Protein AF-A0A7Y4TL80-F1 (afdb_monomer_lite)

Secondary structure (DSSP, 8-state):
--HHHHHHHHHHH--HHHHHHHHHHHHHHHHHHHHHHHHHHHHHHHHHHHHHHHHHHHHHHH--HHHHH-HHHHHHHHHHHTHHHHHHHHHHHHHHHHHHHHHHHHHHHTGGG-BTTTB-HHHHHHHHHHHHHHHHHHHHHHHHHHHHTTTTTTTTS-PPP-

Sequence (162 aa):
MNETRAAQIESITGDTSDSETQYREIAAGILRIAAPLVVIGMLTLLWGLLYFPAACAVAGYSRSFLATINPLVGLDTIRRLGGTYVKLVLMSLLLAVVLIFILGTLAAVLSPFDLPRVGNVPAVAIGSLISFYFWIVFFCVIGYALFKSADRLKLHTAQPRA

Structure (mmCIF, N/CA/C/O backbone):
data_AF-A0A7Y4TL80-F1
#
_entry.id   AF-A0A7Y4TL80-F1
#
loop_
_atom_site.group_PDB
_atom_site.id
_atom_site.type_symbol
_atom_site.label_atom_id
_atom_site.label_alt_id
_atom_site.label_comp_id
_atom_site.label_asym_id
_atom_site.label_entity_id
_atom_site.label_seq_id
_atom_site.pdbx_PDB_ins_code
_atom_site.Cartn_x
_atom_site.Cartn_y
_atom_site.Cartn_z
_atom_site.occupancy
_atom_site.B_iso_or_equiv
_atom_site.auth_seq_id
_atom_site.auth_comp_id
_atom_site.auth_asym_id
_atom_site.auth_atom_id
_atom_site.pdbx_PDB_model_num
ATOM 1 N N . MET A 1 1 ? 58.125 -33.422 -18.331 1.00 54.75 1 MET A N 1
ATOM 2 C CA . MET A 1 1 ? 58.109 -32.067 -18.939 1.00 54.75 1 MET A CA 1
ATOM 3 C C . MET A 1 1 ? 56.713 -31.604 -19.387 1.00 54.75 1 MET A C 1
ATOM 5 O O . MET A 1 1 ? 56.548 -30.412 -19.609 1.00 54.75 1 MET A O 1
ATOM 9 N N . ASN A 1 2 ? 55.703 -32.488 -19.475 1.00 61.00 2 ASN A N 1
ATOM 10 C CA . ASN A 1 2 ? 54.322 -32.100 -19.817 1.00 61.00 2 ASN A CA 1
ATOM 11 C C . ASN A 1 2 ? 53.466 -31.688 -18.600 1.00 61.00 2 ASN A C 1
ATOM 13 O O . ASN A 1 2 ? 52.639 -30.794 -18.734 1.00 61.00 2 ASN A O 1
ATOM 17 N N . GLU A 1 3 ? 53.702 -32.256 -17.412 1.00 60.78 3 GLU A N 1
ATOM 18 C CA . GLU A 1 3 ? 52.944 -31.914 -16.189 1.00 60.78 3 GLU A CA 1
ATOM 19 C C . GLU A 1 3 ? 53.162 -30.466 -15.733 1.00 60.78 3 GLU A C 1
ATOM 21 O O . GLU A 1 3 ? 52.224 -29.778 -15.350 1.00 60.78 3 GLU A O 1
ATOM 26 N N . THR A 1 4 ? 54.388 -29.954 -15.862 1.00 65.31 4 THR A N 1
ATOM 27 C CA . THR A 1 4 ? 54.737 -28.580 -15.471 1.00 65.31 4 THR A CA 1
ATOM 28 C C . THR A 1 4 ? 54.061 -27.529 -16.358 1.00 65.31 4 THR A C 1
ATOM 30 O O . THR A 1 4 ? 53.776 -26.427 -15.901 1.00 65.31 4 THR A O 1
ATOM 33 N N . ARG A 1 5 ? 53.776 -27.873 -17.624 1.00 64.81 5 ARG A N 1
ATOM 34 C CA . ARG A 1 5 ? 53.042 -27.007 -18.559 1.00 64.81 5 ARG A CA 1
ATOM 35 C C . ARG A 1 5 ? 51.534 -27.053 -18.322 1.00 64.81 5 ARG A C 1
ATOM 37 O O . ARG A 1 5 ? 50.894 -26.017 -18.447 1.00 64.81 5 ARG A O 1
ATOM 44 N N . ALA A 1 6 ? 50.985 -28.211 -17.949 1.00 63.69 6 ALA A N 1
ATOM 45 C CA . ALA A 1 6 ? 49.578 -28.338 -17.567 1.00 63.69 6 ALA A CA 1
ATOM 46 C C . ALA A 1 6 ? 49.263 -27.503 -16.313 1.00 63.69 6 ALA A C 1
ATOM 48 O O . ALA A 1 6 ? 48.363 -26.670 -16.356 1.00 63.69 6 ALA A O 1
ATOM 49 N N . ALA A 1 7 ? 50.095 -27.610 -15.271 1.00 64.94 7 ALA A N 1
ATOM 50 C CA . ALA A 1 7 ? 49.958 -26.814 -14.049 1.00 64.94 7 ALA A CA 1
ATOM 51 C C . ALA A 1 7 ? 50.128 -25.297 -14.289 1.00 64.94 7 ALA A C 1
ATOM 53 O O . ALA A 1 7 ? 49.483 -24.482 -13.636 1.00 64.94 7 ALA A O 1
ATOM 54 N N . GLN A 1 8 ? 50.964 -24.889 -15.254 1.00 64.19 8 GLN A N 1
ATOM 55 C CA . GLN A 1 8 ? 51.082 -23.478 -15.640 1.00 64.19 8 GLN A CA 1
ATOM 56 C C . GLN A 1 8 ? 49.844 -22.962 -16.380 1.00 64.19 8 GLN A C 1
ATOM 58 O O . GLN A 1 8 ? 49.403 -21.850 -16.106 1.00 64.19 8 GLN A O 1
ATOM 63 N N . ILE A 1 9 ? 49.267 -23.750 -17.291 1.00 62.72 9 ILE A N 1
ATOM 64 C CA . ILE A 1 9 ? 48.041 -23.368 -18.011 1.00 62.72 9 ILE A CA 1
ATOM 65 C C . ILE A 1 9 ? 46.865 -23.255 -17.035 1.00 62.72 9 ILE A C 1
ATOM 67 O O . ILE A 1 9 ? 46.077 -22.318 -17.143 1.00 62.72 9 ILE A O 1
ATOM 71 N N . GLU A 1 10 ? 46.798 -24.138 -16.042 1.00 60.72 10 GLU A N 1
ATOM 72 C CA . GLU A 1 10 ? 45.822 -24.091 -14.951 1.00 60.72 10 GLU A CA 1
ATOM 73 C C . GLU A 1 10 ? 46.010 -22.837 -14.076 1.00 60.72 10 GLU A C 1
ATOM 75 O O . GLU A 1 10 ? 45.052 -22.111 -13.821 1.00 60.72 10 GLU A O 1
ATOM 80 N N . SER A 1 11 ? 47.257 -22.473 -13.748 1.00 65.06 11 SER A N 1
ATOM 81 C CA . SER A 1 11 ? 47.561 -21.244 -12.994 1.00 65.06 11 SER A CA 1
ATOM 82 C C . SER A 1 11 ? 47.291 -19.935 -13.757 1.00 65.06 11 SER A C 1
ATOM 84 O O . SER A 1 11 ? 47.034 -18.908 -13.137 1.00 65.06 11 SER A O 1
ATOM 86 N N . ILE A 1 12 ? 47.347 -19.957 -15.096 1.00 65.50 12 ILE A N 1
ATOM 87 C CA . ILE A 1 12 ? 47.097 -18.789 -15.963 1.00 65.50 12 ILE A CA 1
ATOM 88 C C . ILE A 1 12 ? 45.602 -18.648 -16.287 1.00 65.50 12 ILE A C 1
ATOM 90 O O . ILE A 1 12 ? 45.122 -17.534 -16.483 1.00 65.50 12 ILE A O 1
ATOM 94 N N . THR A 1 13 ? 44.864 -19.760 -16.336 1.00 64.75 13 THR A N 1
ATOM 95 C CA . THR A 1 13 ? 43.428 -19.781 -16.673 1.00 64.75 13 THR A CA 1
ATOM 96 C C . THR A 1 13 ? 42.540 -19.476 -15.462 1.00 64.75 13 THR A C 1
ATOM 98 O O . THR A 1 13 ? 41.386 -19.093 -15.640 1.00 64.75 13 THR A O 1
ATOM 101 N N . GLY A 1 14 ? 43.092 -19.549 -14.247 1.00 59.00 14 GLY A N 1
ATOM 102 C CA . GLY A 1 14 ? 42.346 -19.369 -13.006 1.00 59.00 14 GLY A CA 1
ATOM 103 C C . GLY A 1 14 ? 41.495 -20.601 -12.717 1.00 59.00 14 GLY A C 1
ATOM 104 O O . GLY A 1 14 ? 40.822 -21.133 -13.600 1.00 59.00 14 GLY A O 1
ATOM 105 N N . ASP A 1 15 ? 41.549 -21.084 -11.481 1.00 59.59 15 ASP A N 1
ATOM 106 C CA . ASP A 1 15 ? 40.792 -22.258 -11.069 1.00 59.59 15 ASP A CA 1
ATOM 107 C C . ASP A 1 15 ? 39.281 -21.965 -11.165 1.00 59.59 15 ASP A C 1
ATOM 109 O O . ASP A 1 15 ? 38.675 -21.257 -10.354 1.00 59.59 15 ASP A O 1
ATOM 113 N N . THR A 1 16 ? 38.657 -22.467 -12.231 1.00 60.38 16 THR A N 1
ATOM 114 C CA . THR A 1 16 ? 37.213 -22.331 -12.458 1.00 60.38 16 THR A CA 1
ATOM 115 C C . THR A 1 16 ? 36.391 -23.020 -11.364 1.00 60.38 16 THR A C 1
ATOM 117 O O . THR A 1 16 ? 35.247 -22.624 -11.136 1.00 60.38 16 THR A O 1
ATOM 120 N N . SER A 1 17 ? 36.969 -23.996 -10.649 1.00 59.94 17 SER A N 1
ATOM 121 C CA . SER A 1 17 ? 36.310 -24.686 -9.539 1.00 59.94 17 SER A CA 1
ATOM 122 C C . SER A 1 17 ? 36.246 -23.817 -8.279 1.00 59.94 17 SER A C 1
ATOM 124 O O . SER A 1 17 ? 35.196 -23.762 -7.636 1.00 59.94 17 SER A O 1
ATOM 126 N N . ASP A 1 18 ? 37.296 -23.035 -8.009 1.00 65.69 18 ASP A N 1
ATOM 127 C CA . ASP A 1 18 ? 37.328 -22.035 -6.932 1.00 65.69 18 ASP A CA 1
ATOM 128 C C . ASP A 1 18 ? 36.347 -20.883 -7.186 1.00 65.69 18 ASP A C 1
ATOM 130 O O . ASP A 1 18 ? 35.726 -20.352 -6.265 1.00 65.69 18 ASP A O 1
ATOM 134 N N . SER A 1 19 ? 36.141 -20.522 -8.455 1.00 70.81 19 SER A N 1
ATOM 135 C CA . SER A 1 19 ? 35.156 -19.502 -8.823 1.00 70.81 19 SER A CA 1
ATOM 136 C C . SER A 1 19 ? 33.727 -19.979 -8.530 1.00 70.81 19 SER A C 1
ATOM 138 O O . SER A 1 19 ? 32.947 -19.256 -7.913 1.00 70.81 19 SER A O 1
ATOM 140 N N . GLU A 1 20 ? 33.361 -21.206 -8.921 1.00 76.25 20 GLU A N 1
ATOM 141 C CA . GLU A 1 20 ? 32.020 -21.759 -8.672 1.00 76.25 20 GLU A CA 1
ATOM 142 C C . GLU A 1 20 ? 31.707 -21.963 -7.183 1.00 76.25 20 GLU A C 1
ATOM 144 O O . GLU A 1 20 ? 30.576 -21.710 -6.749 1.00 76.25 20 GLU A O 1
ATOM 149 N N . THR A 1 21 ? 32.685 -22.397 -6.385 1.00 79.19 21 THR A N 1
ATOM 150 C CA . THR A 1 21 ? 32.529 -22.523 -4.928 1.00 79.19 21 THR A CA 1
ATOM 151 C C . THR A 1 21 ? 32.363 -21.151 -4.280 1.00 79.19 21 THR A C 1
ATOM 153 O O . THR A 1 21 ? 31.428 -20.966 -3.498 1.00 79.19 21 THR A O 1
ATOM 156 N N . GLN A 1 22 ? 33.146 -20.155 -4.703 1.00 81.81 22 GLN A N 1
ATOM 157 C CA . GLN A 1 22 ? 33.009 -18.769 -4.261 1.00 81.81 22 GLN A CA 1
ATOM 158 C C . GLN A 1 22 ? 31.628 -18.181 -4.606 1.00 81.81 22 GLN A C 1
ATOM 160 O O . GLN A 1 22 ? 30.989 -17.562 -3.751 1.00 81.81 22 GLN A O 1
ATOM 165 N N . TYR A 1 23 ? 31.099 -18.417 -5.814 1.00 81.44 23 TYR A N 1
ATOM 166 C CA . TYR A 1 23 ? 29.740 -17.987 -6.178 1.00 81.44 23 TYR A CA 1
ATOM 167 C C . TYR A 1 23 ? 28.666 -18.652 -5.315 1.00 81.44 23 TYR A C 1
ATOM 169 O O . TYR A 1 23 ? 27.703 -17.990 -4.927 1.00 81.44 23 TYR A O 1
ATOM 177 N N . ARG A 1 24 ? 28.809 -19.942 -4.989 1.00 84.12 24 ARG A N 1
ATOM 178 C CA . ARG A 1 24 ? 27.862 -20.660 -4.119 1.00 84.12 24 ARG A CA 1
ATOM 179 C C . ARG A 1 24 ? 27.898 -20.152 -2.687 1.00 84.12 24 ARG A C 1
ATOM 181 O O . ARG A 1 24 ? 26.837 -20.022 -2.082 1.00 84.12 24 ARG A O 1
ATOM 188 N N . GLU A 1 25 ? 29.072 -19.837 -2.153 1.00 86.12 25 GLU A N 1
ATOM 189 C CA . GLU A 1 25 ? 29.207 -19.252 -0.818 1.00 86.12 25 GLU A CA 1
ATOM 190 C C . GLU A 1 25 ? 28.604 -17.848 -0.749 1.00 86.12 25 GLU A C 1
ATOM 192 O O . GLU A 1 25 ? 27.842 -17.552 0.175 1.00 86.12 25 GLU A O 1
ATOM 197 N N . ILE A 1 26 ? 28.848 -17.011 -1.763 1.00 86.31 26 ILE A N 1
ATOM 198 C CA . ILE A 1 26 ? 28.236 -15.681 -1.876 1.00 86.31 26 ILE A CA 1
ATOM 199 C C . ILE A 1 26 ? 26.716 -15.802 -2.032 1.00 86.31 26 ILE A C 1
ATOM 201 O O . ILE A 1 26 ? 25.970 -15.130 -1.320 1.00 86.31 26 ILE A O 1
ATOM 205 N N . ALA A 1 27 ? 26.231 -16.687 -2.907 1.00 86.38 27 ALA A N 1
ATOM 206 C CA . ALA A 1 27 ? 24.803 -16.922 -3.103 1.00 86.38 27 ALA A CA 1
ATOM 207 C C . ALA A 1 27 ? 24.132 -17.454 -1.829 1.00 86.38 27 ALA A C 1
ATOM 209 O O . ALA A 1 27 ? 23.052 -16.990 -1.471 1.00 86.38 27 ALA A O 1
ATOM 210 N N . ALA A 1 28 ? 24.774 -18.373 -1.102 1.00 87.38 28 ALA A N 1
ATOM 211 C CA . ALA A 1 28 ? 24.284 -18.877 0.177 1.00 87.38 28 ALA A CA 1
ATOM 212 C C . ALA A 1 28 ? 24.285 -17.787 1.261 1.00 87.38 28 ALA A C 1
ATOM 214 O O . ALA A 1 28 ? 23.344 -17.713 2.053 1.00 87.38 28 ALA A O 1
ATOM 215 N N . GLY A 1 29 ? 25.297 -16.915 1.283 1.00 87.56 29 GLY A N 1
ATOM 216 C CA . GLY A 1 29 ? 25.362 -15.748 2.163 1.00 87.56 29 GLY A CA 1
ATOM 217 C C . GLY A 1 29 ? 24.239 -14.747 1.885 1.00 87.56 29 GLY A C 1
ATOM 218 O O . GLY A 1 29 ? 23.522 -14.354 2.806 1.00 87.56 29 GLY A O 1
ATOM 219 N N . ILE A 1 30 ? 24.018 -14.402 0.612 1.00 89.69 30 ILE A N 1
ATOM 220 C CA . ILE A 1 30 ? 22.914 -13.535 0.180 1.00 89.69 30 ILE A CA 1
ATOM 221 C C . ILE A 1 30 ? 21.577 -14.185 0.517 1.00 89.69 30 ILE A C 1
ATOM 223 O O . ILE A 1 30 ? 20.727 -13.526 1.099 1.00 89.69 30 ILE A O 1
ATOM 227 N N . LEU A 1 31 ? 21.384 -15.472 0.218 1.00 90.94 31 LEU A N 1
ATOM 228 C CA . LEU A 1 31 ? 20.129 -16.173 0.482 1.00 90.94 31 LEU A CA 1
ATOM 229 C C . LEU A 1 31 ? 19.802 -16.214 1.980 1.00 90.94 31 LEU A C 1
ATOM 231 O O . LEU A 1 31 ? 18.649 -16.022 2.356 1.00 90.94 31 LEU A O 1
ATOM 235 N N . ARG A 1 32 ? 20.805 -16.394 2.848 1.00 90.81 32 ARG A N 1
ATOM 236 C CA . ARG A 1 32 ? 20.634 -16.366 4.311 1.00 90.81 32 ARG A CA 1
ATOM 237 C C . ARG A 1 32 ? 20.161 -15.014 4.840 1.00 90.81 32 ARG A C 1
ATOM 239 O O . ARG A 1 32 ? 19.441 -14.989 5.830 1.00 90.81 32 ARG A O 1
ATOM 246 N N . ILE A 1 33 ? 20.547 -13.913 4.198 1.00 90.56 33 ILE A N 1
ATOM 247 C CA . ILE A 1 33 ? 20.134 -12.553 4.584 1.00 90.56 33 ILE A CA 1
ATOM 248 C C . ILE A 1 33 ? 18.825 -12.162 3.885 1.00 90.56 33 ILE A C 1
ATOM 250 O O . ILE A 1 33 ? 17.929 -11.584 4.499 1.00 90.56 33 ILE A O 1
ATOM 254 N N . ALA A 1 34 ? 18.683 -12.510 2.608 1.00 89.38 34 ALA A N 1
ATOM 255 C CA . ALA A 1 34 ? 17.519 -12.203 1.794 1.00 89.38 34 ALA A CA 1
ATOM 256 C C . ALA A 1 34 ? 16.279 -12.963 2.271 1.00 89.38 34 ALA A C 1
ATOM 258 O O . ALA A 1 34 ? 15.212 -12.367 2.349 1.00 89.38 34 ALA A O 1
ATOM 259 N N . ALA A 1 35 ? 16.399 -14.241 2.646 1.00 89.88 35 ALA A N 1
ATOM 260 C CA . ALA A 1 35 ? 15.266 -15.045 3.099 1.00 89.88 35 ALA A CA 1
ATOM 261 C C . ALA A 1 35 ? 14.497 -14.420 4.286 1.00 89.88 35 ALA A C 1
ATOM 263 O O . ALA A 1 35 ? 13.293 -14.198 4.142 1.00 89.88 35 ALA A O 1
ATOM 264 N N . PRO A 1 36 ? 15.122 -14.068 5.431 1.00 91.88 36 PRO A N 1
ATOM 265 C CA . PRO A 1 36 ? 14.399 -13.429 6.530 1.00 91.88 36 PRO A CA 1
ATOM 266 C C . PRO A 1 36 ? 13.877 -12.038 6.153 1.00 91.88 36 PRO A C 1
ATOM 268 O O . PRO A 1 36 ? 12.790 -11.661 6.587 1.00 91.88 36 PRO A O 1
ATOM 271 N N . LEU A 1 37 ? 14.596 -11.291 5.311 1.00 92.25 37 LEU A N 1
ATOM 272 C CA . LEU A 1 37 ? 14.173 -9.960 4.871 1.00 92.25 37 LEU A CA 1
ATOM 273 C C . LEU A 1 37 ? 12.933 -10.029 3.969 1.00 92.25 37 LEU A C 1
ATOM 275 O O . LEU A 1 37 ? 12.008 -9.240 4.139 1.00 92.25 37 LEU A O 1
ATOM 279 N N . VAL A 1 38 ? 12.867 -11.017 3.075 1.00 92.38 38 VAL A N 1
ATOM 280 C CA . VAL A 1 38 ? 11.689 -11.308 2.247 1.00 92.38 38 VAL A CA 1
ATOM 281 C C . VAL A 1 38 ? 10.507 -11.714 3.122 1.00 92.38 38 VAL A C 1
ATOM 283 O O . VAL A 1 38 ? 9.408 -11.210 2.910 1.00 92.38 38 VAL A O 1
ATOM 286 N N . VAL A 1 39 ? 10.712 -12.561 4.135 1.00 92.81 39 VAL A N 1
ATOM 287 C CA . VAL A 1 39 ? 9.639 -12.967 5.062 1.00 92.81 39 VAL A CA 1
ATOM 288 C C . VAL A 1 39 ? 9.100 -11.770 5.847 1.00 92.81 39 VAL A C 1
ATOM 290 O O . VAL A 1 39 ? 7.887 -11.565 5.896 1.00 92.81 39 VAL A O 1
ATOM 293 N N . ILE A 1 40 ? 9.982 -10.942 6.416 1.00 93.12 40 ILE A N 1
ATOM 294 C CA . ILE A 1 40 ? 9.589 -9.715 7.124 1.00 93.12 40 ILE A CA 1
ATOM 295 C C . ILE A 1 40 ? 8.884 -8.753 6.163 1.00 93.12 40 ILE A C 1
ATOM 297 O O . ILE A 1 40 ? 7.844 -8.201 6.512 1.00 93.12 40 ILE A O 1
ATOM 301 N N . GLY A 1 41 ? 9.403 -8.584 4.946 1.00 91.62 41 GLY A N 1
ATOM 302 C CA . GLY A 1 41 ? 8.806 -7.752 3.903 1.00 91.62 41 GLY A CA 1
ATOM 303 C C . GLY A 1 41 ? 7.410 -8.221 3.492 1.00 91.62 41 GLY A C 1
ATOM 304 O O . GLY A 1 41 ? 6.497 -7.411 3.362 1.00 91.62 41 GLY A O 1
ATOM 305 N N . MET A 1 42 ? 7.197 -9.528 3.346 1.00 91.00 42 MET A N 1
ATOM 306 C CA . MET A 1 42 ? 5.868 -10.076 3.066 1.00 91.00 42 MET A CA 1
ATOM 307 C C . MET A 1 42 ? 4.911 -9.855 4.233 1.00 91.00 42 MET A C 1
ATOM 309 O O . MET A 1 42 ? 3.762 -9.479 4.011 1.00 91.00 42 MET A O 1
ATOM 313 N N . LEU A 1 43 ? 5.366 -10.054 5.473 1.00 92.31 43 LEU A N 1
ATOM 314 C CA . LEU A 1 43 ? 4.530 -9.853 6.654 1.00 92.31 43 LEU A CA 1
ATOM 315 C C . LEU A 1 43 ? 4.131 -8.380 6.817 1.00 92.31 43 LEU A C 1
ATOM 317 O O . LEU A 1 43 ? 2.973 -8.091 7.116 1.00 92.31 43 LEU A O 1
ATOM 321 N N . THR A 1 44 ? 5.055 -7.447 6.580 1.00 89.00 44 THR A N 1
ATOM 322 C CA . THR A 1 44 ? 4.770 -6.006 6.631 1.00 89.00 44 THR A CA 1
ATOM 323 C C . THR A 1 44 ? 3.867 -5.561 5.486 1.00 89.00 44 THR A C 1
ATOM 325 O O . THR A 1 44 ? 2.963 -4.761 5.720 1.00 89.00 44 THR A O 1
ATOM 328 N N . LEU A 1 45 ? 4.028 -6.113 4.280 1.00 88.19 45 LEU A N 1
ATOM 329 C CA . LEU A 1 45 ? 3.111 -5.871 3.164 1.00 88.19 45 LEU A CA 1
ATOM 330 C C . LEU A 1 45 ? 1.709 -6.409 3.448 1.00 88.19 45 LEU A C 1
ATOM 332 O O . LEU A 1 45 ? 0.733 -5.699 3.223 1.00 88.19 45 LEU A O 1
ATOM 336 N N . LEU A 1 46 ? 1.596 -7.631 3.975 1.00 88.56 46 LEU A N 1
ATOM 337 C CA . LEU A 1 46 ? 0.313 -8.225 4.347 1.00 88.56 46 LEU A CA 1
ATOM 338 C C . LEU A 1 46 ? -0.371 -7.390 5.434 1.00 88.56 46 LEU A C 1
ATOM 340 O O . LEU A 1 46 ? -1.560 -7.088 5.335 1.00 88.56 46 LEU A O 1
ATOM 344 N N . TRP A 1 47 ? 0.396 -6.973 6.445 1.00 86.38 47 TRP A N 1
ATOM 345 C CA . TRP A 1 47 ? -0.087 -6.082 7.489 1.00 86.38 47 TRP A CA 1
ATOM 346 C C . TRP A 1 47 ? -0.573 -4.759 6.906 1.00 86.38 47 TRP A C 1
ATOM 348 O O . TRP A 1 47 ? -1.692 -4.352 7.190 1.00 86.38 47 TRP A O 1
ATOM 358 N N . GLY A 1 48 ? 0.224 -4.114 6.052 1.00 85.00 48 GLY A N 1
ATOM 359 C CA . GLY A 1 48 ? -0.138 -2.861 5.398 1.00 85.00 48 GLY A CA 1
ATOM 360 C C . GLY A 1 48 ? -1.400 -2.993 4.551 1.00 85.00 48 GLY A C 1
ATOM 361 O O . GLY A 1 48 ? -2.301 -2.173 4.680 1.00 85.00 48 GLY A O 1
ATOM 362 N N . LEU A 1 49 ? -1.511 -4.052 3.749 1.00 85.31 49 LEU A N 1
ATOM 363 C CA . LEU A 1 49 ? -2.657 -4.293 2.873 1.00 85.31 49 LEU A CA 1
ATOM 364 C C . LEU A 1 49 ? -3.956 -4.493 3.661 1.00 85.31 49 LEU A C 1
ATOM 366 O O . LEU A 1 49 ? -4.989 -3.930 3.304 1.00 85.31 49 LEU A O 1
ATOM 370 N N . LEU A 1 50 ? -3.910 -5.274 4.742 1.00 85.69 50 LEU A N 1
ATOM 371 C CA . LEU A 1 50 ? -5.075 -5.504 5.594 1.00 85.69 50 LEU A CA 1
ATOM 372 C C . LEU A 1 50 ? -5.386 -4.264 6.439 1.00 85.69 50 LEU A C 1
ATOM 374 O O . LEU A 1 50 ? -6.536 -3.838 6.532 1.00 85.69 50 LEU A O 1
ATOM 378 N N . TYR A 1 51 ? -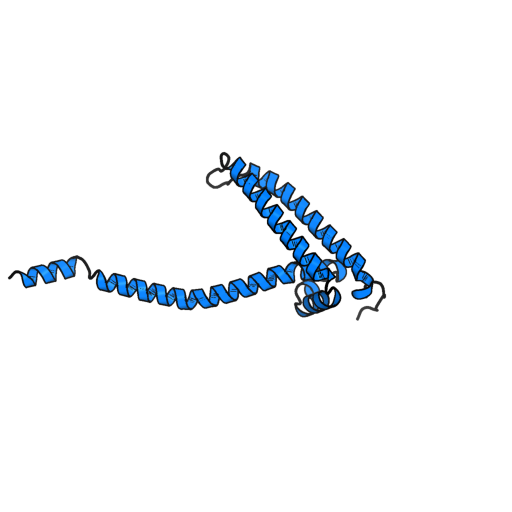4.377 -3.632 7.028 1.00 87.38 51 TYR A N 1
ATOM 379 C CA . TYR A 1 51 ? -4.558 -2.476 7.900 1.00 87.38 51 TYR A CA 1
ATOM 380 C C . TYR A 1 51 ? -4.980 -1.210 7.140 1.00 87.38 51 TYR A C 1
ATOM 382 O O . TYR A 1 51 ? -5.692 -0.382 7.701 1.00 87.38 51 TYR A O 1
ATOM 390 N N . PHE A 1 52 ? -4.615 -1.061 5.864 1.00 86.56 52 PHE A N 1
ATOM 391 C CA . PHE A 1 52 ? -4.925 0.111 5.038 1.00 86.56 52 PHE A CA 1
ATOM 392 C C . PHE A 1 52 ? -6.405 0.538 5.081 1.00 86.56 52 PHE A C 1
ATOM 394 O O . PHE A 1 52 ? -6.680 1.671 5.485 1.00 86.56 52 PHE A O 1
ATOM 401 N N . PRO A 1 53 ? -7.389 -0.331 4.772 1.00 85.06 53 PRO A N 1
ATOM 402 C CA . PRO A 1 53 ? -8.798 0.037 4.880 1.00 85.06 53 PRO A CA 1
ATOM 403 C C . PRO A 1 53 ? -9.234 0.414 6.302 1.00 85.06 53 PRO A C 1
ATOM 405 O O . PRO A 1 53 ? -10.109 1.266 6.463 1.00 85.06 53 PRO A O 1
ATOM 408 N N . ALA A 1 54 ? -8.630 -0.184 7.336 1.00 85.31 54 ALA A N 1
ATOM 409 C CA . ALA A 1 54 ? -8.902 0.189 8.723 1.00 85.31 54 ALA A CA 1
ATOM 410 C C . ALA A 1 54 ? -8.357 1.588 9.034 1.00 85.31 54 ALA A C 1
ATOM 412 O O . ALA A 1 54 ? -9.072 2.400 9.612 1.00 85.31 54 ALA A O 1
ATOM 413 N N . ALA A 1 55 ? -7.139 1.905 8.593 1.00 85.50 55 ALA A N 1
ATOM 414 C CA . ALA A 1 55 ? -6.545 3.229 8.735 1.00 85.50 55 ALA A CA 1
ATOM 415 C C . ALA A 1 55 ? -7.397 4.302 8.037 1.00 85.50 55 ALA A C 1
ATOM 417 O O . ALA A 1 55 ? -7.712 5.330 8.634 1.00 85.50 55 ALA A O 1
ATOM 418 N N . CYS A 1 56 ? -7.854 4.043 6.808 1.00 85.06 56 CYS A N 1
ATOM 419 C CA . CYS A 1 56 ? -8.741 4.960 6.090 1.00 85.06 56 CYS A CA 1
ATOM 420 C C . CYS A 1 56 ? -10.087 5.148 6.809 1.00 85.06 56 CYS A C 1
ATOM 422 O O . CYS A 1 56 ? -10.598 6.267 6.878 1.00 85.06 56 CYS A O 1
ATOM 424 N N . ALA A 1 57 ? -10.644 4.081 7.387 1.00 84.69 57 ALA A N 1
ATOM 425 C CA . ALA A 1 57 ? -11.856 4.164 8.196 1.00 84.69 57 ALA A CA 1
ATOM 426 C C . ALA A 1 57 ? -11.640 5.011 9.466 1.00 84.69 57 ALA A C 1
ATOM 428 O O . ALA A 1 57 ? -12.443 5.900 9.747 1.00 84.69 57 ALA A O 1
ATOM 429 N N . VAL A 1 58 ? -10.536 4.791 10.192 1.00 83.88 58 VAL A N 1
ATOM 430 C CA . VAL A 1 58 ? -10.154 5.566 11.387 1.00 83.88 58 VAL A CA 1
ATOM 431 C C . VAL A 1 58 ? -9.956 7.037 11.059 1.00 83.88 58 VAL A C 1
ATOM 433 O O . VAL A 1 58 ? -10.471 7.895 11.778 1.00 83.88 58 VAL A O 1
ATOM 436 N N . ALA A 1 59 ? -9.274 7.354 9.962 1.00 84.44 59 ALA A N 1
ATOM 437 C CA . ALA A 1 59 ? -9.102 8.729 9.507 1.00 84.44 59 ALA A CA 1
ATOM 438 C C . ALA A 1 59 ? -10.454 9.418 9.245 1.00 84.44 59 ALA A C 1
ATOM 440 O O . ALA A 1 59 ? -10.627 10.588 9.587 1.00 84.44 59 ALA A O 1
ATOM 441 N N . GLY A 1 60 ? -11.426 8.675 8.703 1.00 79.31 60 GLY A N 1
ATOM 442 C CA . GLY A 1 60 ? -12.760 9.182 8.385 1.00 79.31 60 GLY A CA 1
ATOM 443 C C . GLY A 1 60 ? -13.568 9.648 9.599 1.00 79.31 60 GLY A C 1
ATOM 444 O O . GLY A 1 60 ? -14.279 10.647 9.495 1.00 79.31 60 GLY A O 1
ATOM 445 N N . TYR A 1 61 ? -13.456 8.974 10.753 1.00 78.88 61 TYR A N 1
ATOM 446 C CA . TYR A 1 61 ? -14.241 9.330 11.947 1.00 78.88 61 TYR A CA 1
ATOM 447 C C . TYR A 1 61 ? -13.438 10.018 13.063 1.00 78.88 61 TYR A C 1
ATOM 449 O O . TYR A 1 61 ? -14.006 10.812 13.810 1.00 78.88 61 TYR A O 1
ATOM 457 N N . SER A 1 62 ? -12.136 9.745 13.206 1.00 78.06 62 SER A N 1
ATOM 458 C CA . SER A 1 62 ? -11.345 10.227 14.354 1.00 78.06 62 SER A CA 1
ATOM 459 C C . SER A 1 62 ? -10.870 11.677 14.228 1.00 78.06 62 SER A C 1
ATOM 461 O O . SER A 1 62 ? -10.481 12.271 15.231 1.00 78.06 62 SER A O 1
ATOM 463 N N . ARG A 1 63 ? -10.872 12.253 13.012 1.00 72.69 63 ARG A N 1
ATOM 464 C CA . ARG A 1 63 ? -10.319 13.589 12.693 1.00 72.69 63 ARG A CA 1
ATOM 465 C C . ARG A 1 63 ? -8.893 13.837 13.234 1.00 72.69 63 ARG A C 1
ATOM 467 O O . ARG A 1 63 ? -8.476 14.987 13.330 1.00 72.69 63 ARG A O 1
ATOM 474 N N . SER A 1 64 ? -8.136 12.789 13.576 1.00 78.00 64 SER A N 1
ATOM 475 C CA . SER A 1 64 ? -6.800 12.878 14.176 1.00 78.00 64 SER A CA 1
ATOM 476 C C . SER A 1 64 ? -5.817 11.974 13.441 1.00 78.00 64 SER A C 1
ATOM 478 O O . SER A 1 64 ? -6.030 10.771 13.317 1.00 78.00 64 SER A O 1
ATOM 480 N N . PHE A 1 65 ? -4.704 12.551 12.985 1.00 74.81 65 PHE A N 1
ATOM 481 C CA . PHE A 1 65 ? -3.670 11.823 12.245 1.00 74.81 65 PHE A CA 1
ATOM 482 C C . PHE A 1 65 ? -2.958 10.770 13.111 1.00 74.81 65 PHE A C 1
ATOM 484 O O . PHE A 1 65 ? -2.659 9.672 12.643 1.00 74.81 65 PHE A O 1
ATOM 491 N N . LEU A 1 66 ? -2.754 11.066 14.399 1.00 79.81 66 LEU A N 1
ATOM 492 C CA . LEU A 1 66 ? -2.128 10.136 15.345 1.00 79.81 66 LEU A CA 1
ATOM 493 C C . LEU A 1 66 ? -2.993 8.894 15.598 1.00 79.81 66 LEU A C 1
ATOM 495 O O . LEU A 1 66 ? -2.461 7.801 15.784 1.00 79.81 66 LEU A O 1
ATOM 499 N N . ALA A 1 67 ? -4.320 9.041 15.560 1.00 76.69 67 ALA A N 1
ATOM 500 C CA . ALA A 1 67 ? -5.237 7.916 15.717 1.00 76.69 67 ALA A CA 1
ATOM 501 C C . ALA A 1 67 ? -5.170 6.950 14.523 1.00 76.69 67 ALA A C 1
ATOM 503 O O . ALA A 1 67 ? -5.263 5.742 14.716 1.00 76.69 67 ALA A O 1
ATOM 504 N N . THR A 1 68 ? -4.942 7.462 13.311 1.00 78.88 68 THR A N 1
ATOM 505 C CA . THR A 1 68 ? -4.808 6.660 12.084 1.00 78.88 68 THR A CA 1
ATOM 506 C C . THR A 1 68 ? -3.565 5.767 12.094 1.00 78.88 68 THR A C 1
ATOM 508 O O . THR A 1 68 ? -3.614 4.619 11.647 1.00 78.88 68 THR A O 1
ATOM 511 N N . ILE A 1 69 ? -2.450 6.283 12.621 1.00 79.88 69 ILE A N 1
ATOM 512 C CA . ILE A 1 69 ? -1.172 5.556 12.682 1.00 79.88 69 ILE A CA 1
ATOM 513 C C . ILE A 1 69 ? -1.150 4.555 13.841 1.00 79.88 69 ILE A C 1
ATOM 515 O O . ILE A 1 69 ? -0.451 3.549 13.757 1.00 79.88 69 ILE A O 1
ATOM 519 N N . ASN A 1 70 ? -1.915 4.794 14.910 1.00 85.75 70 ASN A N 1
ATOM 520 C CA . ASN A 1 70 ? -1.910 3.921 16.076 1.00 85.75 70 ASN A CA 1
ATOM 521 C C . ASN A 1 70 ? -2.560 2.554 15.761 1.00 85.75 70 ASN A C 1
ATOM 523 O O . ASN A 1 70 ? -3.789 2.478 15.645 1.00 85.75 70 ASN A O 1
ATOM 527 N N . PRO A 1 71 ? -1.779 1.454 15.715 1.00 81.69 71 PRO A N 1
ATOM 528 C CA . PRO A 1 71 ? -2.298 0.139 15.350 1.00 81.69 71 PRO A CA 1
ATOM 529 C C . PRO A 1 71 ? -3.352 -0.376 16.335 1.00 81.69 71 PRO A C 1
ATOM 531 O O . PRO A 1 71 ? -4.220 -1.150 15.939 1.00 81.69 71 PRO A O 1
ATOM 534 N N . LEU A 1 72 ? -3.333 0.073 17.597 1.00 85.69 72 LEU A N 1
ATOM 535 C CA . LEU A 1 72 ? -4.335 -0.310 18.595 1.00 85.69 72 LEU A CA 1
ATOM 536 C C . LEU A 1 72 ? -5.724 0.230 18.236 1.00 85.69 72 LEU A C 1
ATOM 538 O O . LEU A 1 72 ? -6.718 -0.478 18.387 1.00 85.69 72 LEU A O 1
ATOM 542 N N . VAL A 1 73 ? -5.792 1.458 17.715 1.00 83.81 73 VAL A N 1
ATOM 543 C CA . VAL A 1 73 ? -7.053 2.087 17.292 1.00 83.81 73 VAL A CA 1
ATOM 544 C C . VAL A 1 73 ? -7.583 1.407 16.035 1.00 83.81 73 VAL A C 1
ATOM 546 O O . VAL A 1 73 ? -8.774 1.098 15.953 1.00 83.81 73 VAL A O 1
ATOM 549 N N . GLY A 1 74 ? -6.708 1.111 15.071 1.00 83.12 74 GLY A N 1
ATOM 550 C CA . GLY A 1 74 ? -7.108 0.369 13.880 1.00 83.12 74 GLY A CA 1
ATOM 551 C C . GLY A 1 74 ? -7.563 -1.056 14.203 1.00 83.12 74 GLY A C 1
ATOM 552 O O . GLY A 1 74 ? -8.570 -1.501 13.661 1.00 83.12 74 GLY A O 1
ATOM 553 N N . LEU A 1 75 ? -6.920 -1.752 15.143 1.00 85.50 75 LEU A N 1
ATOM 554 C CA . LEU A 1 75 ? -7.323 -3.103 15.546 1.00 85.50 75 LEU A CA 1
ATOM 555 C C . LEU A 1 75 ? -8.654 -3.120 16.320 1.00 85.50 75 LEU A C 1
ATOM 557 O O . LEU A 1 75 ? -9.490 -3.992 16.075 1.00 85.50 75 LEU A O 1
ATOM 561 N N . ASP A 1 76 ? -8.901 -2.131 17.186 1.00 85.25 76 ASP A N 1
ATOM 562 C CA . ASP A 1 76 ? -10.219 -1.931 17.811 1.00 85.25 76 ASP A CA 1
ATOM 563 C C . ASP A 1 76 ? -11.294 -1.657 16.746 1.00 85.25 76 ASP A C 1
ATOM 565 O O . ASP A 1 76 ? -12.376 -2.244 16.765 1.00 85.25 76 ASP A O 1
ATOM 569 N N . THR A 1 77 ? -10.965 -0.851 15.737 1.00 83.81 77 THR A N 1
ATOM 570 C CA . THR A 1 77 ? -11.853 -0.557 14.602 1.00 83.81 77 THR A CA 1
ATOM 571 C C . THR A 1 77 ? -12.194 -1.819 13.812 1.00 83.81 77 THR A C 1
ATOM 573 O O . THR A 1 77 ? -13.370 -2.097 13.576 1.00 83.81 77 THR A O 1
ATOM 576 N N . ILE A 1 78 ? -11.199 -2.643 13.474 1.00 86.12 78 ILE A N 1
ATOM 577 C CA . ILE A 1 78 ? -11.390 -3.941 12.808 1.00 86.12 78 ILE A CA 1
ATOM 578 C C . ILE A 1 78 ? -12.344 -4.823 13.616 1.00 86.12 78 ILE A C 1
ATOM 580 O O . ILE A 1 78 ? -13.307 -5.372 13.072 1.00 86.12 78 ILE A O 1
ATOM 584 N N . ARG A 1 79 ? -12.123 -4.912 14.930 1.00 85.19 79 ARG A N 1
ATOM 585 C CA . ARG A 1 79 ? -12.950 -5.718 15.830 1.00 85.19 79 ARG A CA 1
ATOM 586 C C . ARG A 1 79 ? -14.393 -5.213 15.904 1.00 85.19 79 ARG A C 1
ATOM 588 O O . ARG A 1 79 ? -15.313 -6.027 15.900 1.00 85.19 79 ARG A O 1
ATOM 595 N N . ARG A 1 80 ? -14.607 -3.894 15.936 1.00 82.69 80 ARG A N 1
ATOM 596 C CA . ARG A 1 80 ? -15.943 -3.270 15.998 1.00 82.69 80 ARG A CA 1
ATOM 597 C C . ARG A 1 80 ? -16.721 -3.373 14.690 1.00 82.69 80 ARG A C 1
ATOM 599 O O . ARG A 1 80 ? -17.930 -3.609 14.716 1.00 82.69 80 ARG A O 1
ATOM 606 N N . LEU A 1 81 ? -16.052 -3.217 13.546 1.00 81.88 81 LEU A N 1
ATOM 607 C CA . LEU A 1 81 ? -16.677 -3.411 12.235 1.00 81.88 81 LEU A CA 1
ATOM 608 C C . LEU A 1 81 ? -16.956 -4.894 11.943 1.00 81.88 81 LEU A C 1
ATOM 610 O O . LEU A 1 81 ? -17.945 -5.208 11.272 1.00 81.88 81 LEU A O 1
ATOM 614 N N . GLY A 1 82 ? -16.122 -5.810 12.444 1.00 84.62 82 GLY A N 1
ATOM 615 C CA . GLY A 1 82 ? -16.311 -7.256 12.327 1.00 84.62 82 GLY A CA 1
ATOM 616 C C . GLY A 1 82 ? -16.533 -7.704 10.878 1.00 84.62 82 GLY A C 1
ATOM 617 O O . GLY A 1 82 ? -15.734 -7.415 9.990 1.00 84.62 82 GLY A O 1
ATOM 618 N N . GLY A 1 83 ? -17.655 -8.377 10.604 1.00 83.75 83 GLY A N 1
ATOM 619 C CA . GLY A 1 83 ? -17.987 -8.856 9.253 1.00 83.75 83 GLY A CA 1
ATOM 620 C C . GLY A 1 83 ? -18.128 -7.755 8.189 1.00 83.75 83 GLY A C 1
ATOM 621 O O . GLY A 1 83 ? -17.921 -8.022 7.005 1.00 83.75 83 GLY A O 1
ATOM 622 N N . THR A 1 84 ? -18.432 -6.510 8.575 1.00 85.88 84 THR A N 1
ATOM 623 C CA . THR A 1 84 ? -18.451 -5.376 7.635 1.00 85.88 84 THR A CA 1
ATOM 624 C C . THR A 1 84 ? -17.040 -5.026 7.169 1.00 85.88 84 THR A C 1
ATOM 626 O O . THR A 1 84 ? -16.853 -4.682 6.004 1.00 85.88 84 THR A O 1
ATOM 629 N N . TYR A 1 85 ? -16.038 -5.175 8.038 1.00 86.62 85 TYR A N 1
ATOM 630 C CA . TYR A 1 85 ? -14.646 -4.926 7.678 1.00 86.62 85 TYR A CA 1
ATOM 631 C C . TYR A 1 85 ? -14.124 -5.959 6.672 1.00 86.62 85 TYR A C 1
AT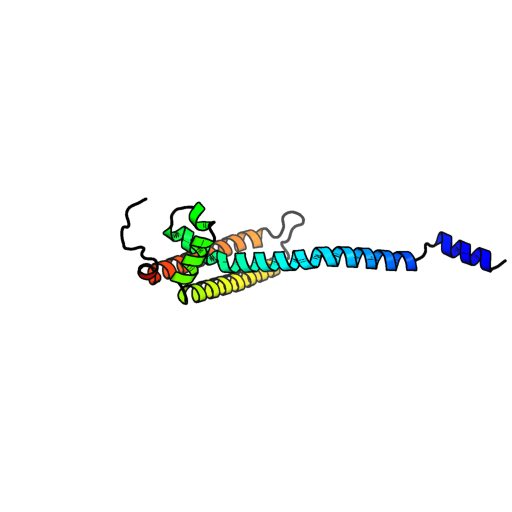OM 633 O O . TYR A 1 85 ? -13.490 -5.574 5.697 1.00 86.62 85 TYR A O 1
ATOM 641 N N . VAL A 1 86 ? -14.478 -7.242 6.817 1.00 87.81 86 VAL A N 1
ATOM 642 C CA . VAL A 1 86 ? -14.114 -8.275 5.823 1.00 87.81 86 VAL A CA 1
ATOM 643 C C . VAL A 1 86 ? -14.660 -7.927 4.435 1.00 87.81 86 VAL A C 1
ATOM 645 O O . VAL A 1 86 ? -13.946 -8.031 3.440 1.00 87.81 86 VAL A O 1
ATOM 648 N N . LYS A 1 87 ? -15.911 -7.453 4.359 1.00 88.31 87 LYS A N 1
ATOM 649 C CA . LYS A 1 87 ? -16.506 -6.984 3.096 1.00 88.31 87 LYS A CA 1
ATOM 650 C C . LYS A 1 87 ? -15.762 -5.781 2.525 1.00 88.31 87 LYS A C 1
ATOM 652 O O . LYS A 1 87 ? -15.582 -5.707 1.316 1.00 88.31 87 LYS A O 1
ATOM 657 N N . LEU A 1 88 ? -15.336 -4.860 3.386 1.00 89.25 88 LEU A N 1
ATOM 658 C CA . LEU A 1 88 ? -14.576 -3.677 2.996 1.00 89.25 88 LEU A CA 1
ATOM 659 C C . LEU A 1 88 ? -13.213 -4.078 2.408 1.00 89.25 88 LEU A C 1
ATOM 661 O O . LEU A 1 88 ? -12.886 -3.635 1.312 1.00 89.25 88 LEU A O 1
ATOM 665 N N . VAL A 1 89 ? -12.480 -4.982 3.068 1.00 89.75 89 VAL A N 1
ATOM 666 C CA . VAL A 1 89 ? -11.204 -5.533 2.573 1.00 89.75 89 VAL A CA 1
ATOM 667 C C . VAL A 1 89 ? -11.388 -6.243 1.228 1.00 89.75 89 VAL A C 1
ATOM 669 O O . VAL A 1 89 ? -10.621 -6.011 0.294 1.00 89.75 89 VAL A O 1
ATOM 672 N N . LEU A 1 90 ? -12.424 -7.077 1.091 1.00 90.50 90 LEU A N 1
ATOM 673 C CA . LEU A 1 90 ? -12.726 -7.758 -0.173 1.00 90.50 90 LEU A CA 1
ATOM 674 C C . LEU A 1 90 ? -13.054 -6.771 -1.296 1.00 90.50 90 LEU A C 1
ATOM 676 O O . LEU A 1 90 ? -12.541 -6.917 -2.402 1.00 90.50 90 LEU A O 1
ATOM 680 N N . MET A 1 91 ? -13.869 -5.752 -1.016 1.00 89.94 91 MET A N 1
ATOM 681 C CA . MET A 1 91 ? -14.193 -4.708 -1.990 1.00 89.94 91 MET A CA 1
ATOM 682 C C . MET A 1 91 ? -12.954 -3.913 -2.394 1.00 89.94 91 MET A C 1
ATOM 684 O O . MET A 1 91 ? -12.757 -3.666 -3.579 1.00 89.94 91 MET A O 1
ATOM 688 N N . SER A 1 92 ? -12.087 -3.557 -1.442 1.00 88.44 92 SER A N 1
ATOM 689 C CA . SER A 1 92 ? -10.846 -2.838 -1.737 1.00 88.44 92 SER A CA 1
ATOM 690 C C . SER A 1 92 ? -9.871 -3.669 -2.564 1.00 88.44 92 SER A C 1
ATOM 692 O O . SER A 1 92 ? -9.246 -3.147 -3.482 1.00 88.44 92 SER A O 1
ATOM 694 N N . LEU A 1 93 ? -9.781 -4.972 -2.284 1.00 90.38 93 LEU A N 1
ATOM 695 C CA . LEU A 1 93 ? -8.941 -5.889 -3.046 1.00 90.38 93 LEU A CA 1
ATOM 696 C C . LEU A 1 93 ? -9.478 -6.073 -4.469 1.00 90.38 93 LEU A C 1
ATOM 698 O O . LEU A 1 93 ? -8.710 -6.011 -5.423 1.00 90.38 93 LEU A O 1
ATOM 702 N N . LEU A 1 94 ? -10.795 -6.220 -4.627 1.00 92.56 94 LEU A N 1
ATOM 703 C CA . LEU A 1 94 ? -11.436 -6.304 -5.938 1.00 92.56 94 LEU A CA 1
ATOM 704 C C . LEU A 1 94 ? -11.227 -5.021 -6.755 1.00 92.56 94 LEU A C 1
ATOM 706 O O . LEU A 1 94 ? -10.842 -5.102 -7.919 1.00 92.56 94 LEU A O 1
ATOM 710 N N . LEU A 1 95 ? -11.406 -3.846 -6.144 1.00 91.56 95 LEU A N 1
ATOM 711 C CA . LEU A 1 95 ? -11.113 -2.550 -6.769 1.00 91.56 95 LEU A CA 1
ATOM 712 C C . LEU A 1 95 ? -9.651 -2.458 -7.226 1.00 91.56 95 LEU A C 1
ATOM 714 O O . LEU A 1 95 ? -9.397 -2.025 -8.347 1.00 91.56 95 LEU A O 1
ATOM 718 N N . ALA A 1 96 ? -8.703 -2.899 -6.394 1.00 91.00 96 ALA A N 1
ATOM 719 C CA . ALA A 1 96 ? -7.283 -2.903 -6.736 1.00 91.00 96 ALA A CA 1
ATOM 720 C C . ALA A 1 96 ? -6.970 -3.839 -7.914 1.00 91.00 96 ALA A C 1
ATOM 722 O O . ALA A 1 96 ? -6.268 -3.435 -8.837 1.00 91.00 96 ALA A O 1
ATOM 723 N N . VAL A 1 97 ? -7.524 -5.057 -7.927 1.00 93.50 97 VAL A N 1
ATOM 724 C CA . VAL A 1 97 ? -7.351 -6.014 -9.036 1.00 93.50 97 VAL A CA 1
ATOM 725 C C . VAL A 1 97 ? -7.888 -5.436 -10.345 1.00 93.50 97 VAL A C 1
ATOM 727 O O . VAL A 1 97 ? -7.201 -5.480 -11.366 1.00 93.50 97 VAL A O 1
ATOM 730 N N . VAL A 1 98 ? -9.086 -4.845 -10.317 1.00 94.56 98 VAL A N 1
ATOM 731 C CA . VAL A 1 98 ? -9.687 -4.201 -11.494 1.00 94.56 98 VAL A CA 1
ATOM 732 C C . VAL A 1 98 ? -8.831 -3.024 -11.965 1.00 94.56 98 VAL A C 1
ATOM 734 O O . VAL A 1 98 ? -8.573 -2.902 -13.161 1.00 94.56 98 VAL A O 1
ATOM 737 N N . LEU A 1 99 ? -8.342 -2.187 -11.047 1.00 93.25 99 LEU A N 1
ATOM 738 C CA . LEU A 1 99 ? -7.484 -1.054 -11.386 1.00 93.25 99 LEU A CA 1
ATOM 739 C C . LEU A 1 99 ? -6.170 -1.511 -12.033 1.00 93.25 99 LEU A C 1
ATOM 741 O O . LEU A 1 99 ? -5.792 -0.973 -13.070 1.00 93.25 99 LEU A O 1
ATOM 745 N N . ILE A 1 100 ? -5.502 -2.523 -11.470 1.00 93.75 100 ILE A N 1
ATOM 746 C CA . ILE A 1 100 ? -4.267 -3.093 -12.033 1.00 93.75 100 ILE A CA 1
ATOM 747 C C . ILE A 1 100 ? -4.519 -3.613 -13.449 1.00 93.75 100 ILE A C 1
ATOM 749 O O . ILE A 1 100 ? -3.717 -3.355 -14.345 1.00 93.75 100 ILE A O 1
ATOM 753 N N . PHE A 1 101 ? -5.641 -4.298 -13.675 1.00 95.00 101 PHE A N 1
ATOM 754 C CA . PHE A 1 101 ? -5.998 -4.794 -15.000 1.00 95.00 101 PHE A CA 1
ATOM 755 C C . PHE A 1 101 ? -6.223 -3.650 -15.999 1.00 95.00 101 PHE A C 1
ATOM 757 O O . PHE A 1 101 ? -5.649 -3.654 -17.087 1.00 95.00 101 PHE A O 1
ATOM 764 N N . ILE A 1 102 ? -6.998 -2.626 -15.630 1.00 93.44 102 ILE A N 1
ATOM 765 C CA . ILE A 1 102 ? -7.266 -1.476 -16.506 1.00 93.44 102 ILE A CA 1
ATOM 766 C C . ILE A 1 102 ? -5.972 -0.716 -16.820 1.00 93.44 102 ILE A C 1
ATOM 768 O O . ILE A 1 102 ? -5.686 -0.457 -17.985 1.00 93.44 102 ILE A O 1
ATOM 772 N N . LEU A 1 103 ? -5.157 -0.397 -15.813 1.00 92.88 103 LEU A N 1
ATOM 773 C CA . LEU A 1 103 ? -3.892 0.310 -16.026 1.00 92.88 103 LEU A CA 1
ATOM 774 C C . LEU A 1 103 ? -2.892 -0.531 -16.830 1.00 92.88 103 LEU A C 1
ATOM 776 O O . LEU A 1 103 ? -2.212 0.006 -17.700 1.00 92.88 103 LEU A O 1
ATOM 780 N N . GLY A 1 104 ? -2.837 -1.843 -16.588 1.00 92.06 104 GLY A N 1
ATOM 781 C CA . GLY A 1 104 ? -1.992 -2.772 -17.337 1.00 92.06 104 GLY A CA 1
ATOM 782 C C . GLY A 1 104 ? -2.389 -2.865 -18.810 1.00 92.06 104 GLY A C 1
ATOM 783 O O . GLY A 1 104 ? -1.532 -2.766 -19.686 1.00 92.06 104 GLY A O 1
ATOM 784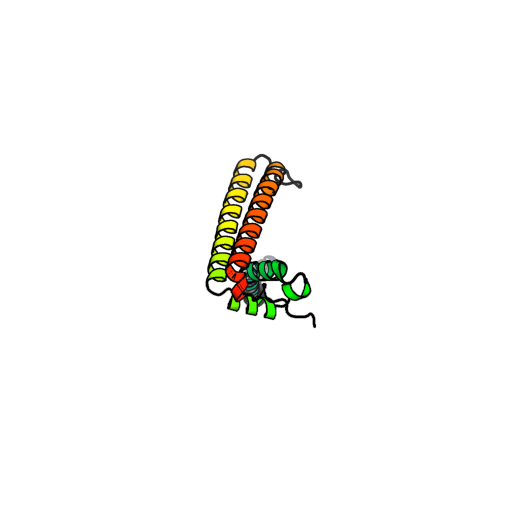 N N . THR A 1 105 ? -3.688 -2.986 -19.101 1.00 92.25 105 THR A N 1
ATOM 785 C CA . THR A 1 105 ? -4.190 -2.976 -20.488 1.00 92.25 105 THR A CA 1
ATOM 786 C C . THR A 1 105 ? -3.944 -1.635 -21.176 1.00 92.25 105 THR A C 1
ATOM 788 O O . THR A 1 105 ? -3.489 -1.617 -22.317 1.00 92.25 105 THR A O 1
ATOM 791 N N . LEU A 1 106 ? -4.157 -0.514 -20.481 1.00 91.56 106 LEU A N 1
ATOM 792 C CA . LEU A 1 106 ? -3.886 0.824 -21.003 1.00 91.56 106 LEU A CA 1
ATOM 793 C C . LEU A 1 106 ? -2.402 1.006 -21.350 1.00 91.56 106 LEU A C 1
ATOM 795 O O . LEU A 1 106 ? -2.080 1.487 -22.436 1.00 91.56 106 LEU A O 1
ATOM 799 N N . ALA A 1 107 ? -1.503 0.582 -20.458 1.00 90.31 107 ALA A N 1
ATOM 800 C CA . ALA A 1 107 ? -0.063 0.628 -20.683 1.00 90.31 107 ALA A CA 1
ATOM 801 C C . ALA A 1 107 ? 0.368 -0.265 -21.856 1.00 90.31 107 ALA A C 1
ATOM 803 O O . ALA A 1 107 ? 1.203 0.148 -22.656 1.00 90.31 107 ALA A O 1
ATOM 804 N N . ALA A 1 108 ? -0.229 -1.454 -22.001 1.00 91.00 108 ALA A N 1
ATOM 805 C CA . ALA A 1 108 ? 0.053 -2.359 -23.112 1.00 91.00 108 ALA A CA 1
ATOM 806 C C . ALA A 1 108 ? -0.394 -1.773 -24.463 1.00 91.00 108 ALA A C 1
ATOM 808 O O . ALA A 1 108 ? 0.374 -1.782 -25.424 1.00 91.00 108 ALA A O 1
ATOM 809 N N . VAL A 1 109 ? -1.604 -1.212 -24.534 1.00 91.88 109 VAL A N 1
ATOM 810 C CA . VAL A 1 109 ? -2.153 -0.608 -25.763 1.00 91.88 109 VAL A CA 1
ATOM 811 C C . VAL A 1 109 ? -1.376 0.640 -26.172 1.00 91.88 109 VAL A C 1
ATOM 813 O O . VAL A 1 109 ? -1.098 0.839 -27.351 1.00 91.88 109 VAL A O 1
ATOM 816 N N . LEU A 1 110 ? -1.003 1.476 -25.205 1.00 90.00 110 LEU A N 1
ATOM 817 C CA . LEU A 1 110 ? -0.252 2.702 -25.456 1.00 90.00 110 LEU A CA 1
ATOM 818 C C . LEU A 1 110 ? 1.263 2.483 -25.438 1.00 90.00 110 LEU A C 1
ATOM 820 O O . LEU A 1 110 ? 1.996 3.461 -25.538 1.00 90.00 110 LEU A O 1
ATOM 824 N N . SER A 1 111 ? 1.747 1.243 -25.332 1.00 87.56 111 SER A N 1
ATOM 825 C CA . SER A 1 111 ? 3.182 0.928 -25.365 1.00 87.56 111 SER A CA 1
ATOM 826 C C . SER A 1 111 ? 3.939 1.502 -26.576 1.00 87.56 111 SER A C 1
ATOM 828 O O . SER A 1 111 ? 5.101 1.860 -26.399 1.00 87.56 111 SER A O 1
ATOM 830 N N . PRO A 1 112 ? 3.327 1.720 -27.765 1.00 88.44 112 PRO A N 1
ATOM 831 C CA . PRO A 1 112 ? 4.010 2.407 -28.865 1.00 88.44 112 PRO A CA 1
ATOM 832 C C . PRO A 1 112 ? 4.379 3.872 -28.577 1.00 88.44 112 PRO A C 1
ATOM 834 O O . PRO A 1 112 ? 5.226 4.432 -29.265 1.00 88.44 112 PRO A O 1
ATOM 837 N N . PHE A 1 113 ? 3.746 4.504 -27.584 1.00 86.00 113 PHE A N 1
ATOM 838 C CA . PHE A 1 113 ? 4.014 5.883 -27.160 1.00 86.00 113 PHE A CA 1
ATOM 839 C C . PHE A 1 113 ? 5.005 5.967 -25.989 1.00 86.00 113 PHE A C 1
ATOM 841 O O . PHE A 1 113 ? 5.145 7.027 -25.376 1.00 86.00 113 PHE A O 1
ATOM 848 N N . ASP A 1 114 ? 5.670 4.862 -25.648 1.00 87.12 114 ASP A N 1
ATOM 849 C CA . ASP A 1 114 ? 6.632 4.816 -24.553 1.00 87.12 114 ASP A CA 1
ATOM 850 C C . ASP A 1 114 ? 7.978 5.420 -24.986 1.00 87.12 114 ASP A C 1
ATOM 852 O O . ASP A 1 114 ? 8.724 4.851 -25.786 1.00 87.12 114 ASP A O 1
ATOM 856 N N . LEU A 1 115 ? 8.265 6.630 -24.498 1.00 88.50 115 LEU A N 1
ATOM 857 C CA . LEU A 1 115 ? 9.473 7.375 -24.845 1.00 88.50 115 LEU A CA 1
ATOM 858 C C . LEU A 1 115 ? 10.608 7.075 -23.852 1.00 88.50 115 LEU A C 1
ATOM 860 O O . LEU A 1 115 ? 10.377 7.079 -22.637 1.00 88.50 115 LEU A O 1
ATOM 864 N N . PRO A 1 116 ? 11.867 6.946 -24.317 1.00 81.12 116 PRO A N 1
ATOM 865 C CA . PRO A 1 116 ? 13.012 6.835 -23.422 1.00 81.12 116 PRO A CA 1
ATOM 866 C C . PRO A 1 116 ? 13.059 8.049 -22.483 1.00 81.12 116 PRO A C 1
ATOM 868 O O . PRO A 1 116 ? 1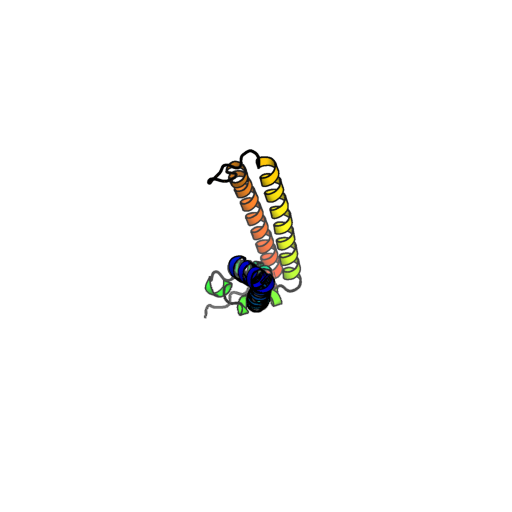3.012 9.190 -22.942 1.00 81.12 116 PRO A O 1
ATOM 871 N N . ARG A 1 117 ? 13.180 7.807 -21.170 1.00 80.19 117 ARG A N 1
ATOM 872 C CA . ARG A 1 117 ? 13.300 8.808 -20.082 1.00 80.19 117 ARG A CA 1
ATOM 873 C C . ARG A 1 117 ? 12.001 9.470 -19.601 1.00 80.19 117 ARG A C 1
ATOM 875 O O . ARG A 1 117 ? 11.949 9.837 -18.433 1.00 80.19 117 ARG A O 1
ATOM 882 N N . VAL A 1 118 ? 10.984 9.619 -20.451 1.00 83.94 118 VAL A N 1
ATOM 883 C CA . VAL A 1 118 ? 9.700 10.261 -20.081 1.00 83.94 118 VAL A CA 1
ATOM 884 C C . VAL A 1 118 ? 8.607 9.226 -19.790 1.00 83.94 118 VAL A C 1
ATOM 886 O O . VAL A 1 118 ? 7.676 9.501 -19.035 1.00 83.94 118 VAL A O 1
ATOM 889 N N . GLY A 1 119 ? 8.750 8.017 -20.333 1.00 85.25 119 GLY A N 1
ATOM 890 C CA . GLY A 1 119 ? 7.755 6.964 -20.217 1.00 85.25 119 GLY A CA 1
ATOM 891 C C . GLY A 1 119 ? 6.527 7.220 -21.096 1.00 85.25 119 GLY A C 1
ATOM 892 O O . GLY A 1 119 ? 6.478 8.153 -21.904 1.00 85.25 119 GLY A O 1
ATOM 893 N N . ASN A 1 120 ? 5.501 6.400 -20.904 1.00 90.62 120 ASN A N 1
ATOM 894 C CA . ASN A 1 120 ? 4.238 6.480 -21.626 1.00 90.62 120 ASN A CA 1
ATOM 895 C C . ASN A 1 120 ? 3.326 7.594 -21.075 1.00 90.62 120 ASN A C 1
ATOM 897 O O . ASN A 1 120 ? 2.386 7.344 -20.315 1.00 90.62 120 ASN A O 1
ATOM 901 N N . VAL A 1 121 ? 3.615 8.843 -21.452 1.00 90.12 121 VAL A N 1
ATOM 902 C CA . VAL A 1 121 ? 2.886 10.038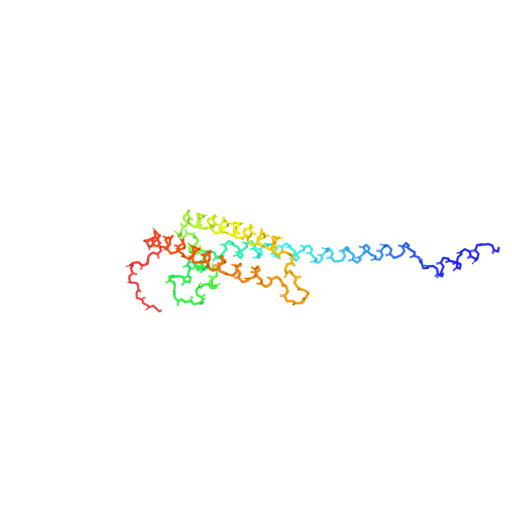 -20.980 1.00 90.12 121 VAL A CA 1
ATOM 903 C C . VAL A 1 121 ? 1.370 9.943 -21.214 1.00 90.12 121 VAL A C 1
ATOM 905 O O . VAL A 1 121 ? 0.624 10.229 -20.273 1.00 90.12 121 VAL A O 1
ATOM 908 N N . PRO A 1 122 ? 0.870 9.509 -22.392 1.00 88.88 122 PRO A N 1
ATOM 909 C CA . PRO A 1 122 ? -0.569 9.361 -22.606 1.00 88.88 122 PRO A CA 1
ATOM 910 C C . PRO A 1 122 ? -1.216 8.333 -21.668 1.00 88.88 122 PRO A C 1
ATOM 912 O O . PRO A 1 122 ? -2.292 8.596 -21.122 1.00 88.88 122 PRO A O 1
ATOM 915 N N . ALA A 1 123 ? -0.559 7.192 -21.426 1.00 89.94 123 ALA A N 1
ATOM 916 C CA . ALA A 1 123 ? -1.077 6.181 -20.506 1.00 89.94 123 ALA A CA 1
ATOM 917 C C . ALA A 1 123 ? -1.096 6.681 -19.063 1.00 89.94 123 ALA A C 1
ATOM 919 O O . ALA A 1 123 ? -2.057 6.418 -18.346 1.00 89.94 123 ALA A O 1
ATOM 920 N N . VAL A 1 124 ? -0.080 7.436 -18.639 1.00 89.56 124 VAL A N 1
ATOM 921 C CA . VAL A 1 124 ? -0.042 8.031 -17.297 1.00 89.56 124 VAL A CA 1
ATOM 922 C C . VAL A 1 124 ? -1.135 9.087 -17.138 1.00 89.56 124 VAL A C 1
ATOM 924 O O . VAL A 1 124 ? -1.830 9.092 -16.124 1.00 89.56 124 VAL A O 1
ATOM 927 N N . ALA A 1 125 ? -1.349 9.943 -18.141 1.00 91.81 125 ALA A N 1
ATOM 928 C CA . ALA A 1 125 ? -2.386 10.971 -18.097 1.00 91.81 125 ALA A CA 1
ATOM 929 C C . ALA A 1 125 ? -3.788 10.354 -17.957 1.00 91.81 125 ALA A C 1
ATOM 931 O O . ALA A 1 125 ? -4.508 10.659 -17.005 1.00 91.81 125 ALA A O 1
ATOM 932 N N . ILE A 1 126 ? -4.154 9.426 -18.845 1.00 92.38 126 ILE A N 1
ATOM 933 C CA . ILE A 1 126 ? -5.460 8.749 -18.805 1.00 92.38 126 ILE A CA 1
ATOM 934 C C . ILE A 1 126 ? -5.566 7.858 -17.559 1.00 92.38 126 ILE A C 1
ATOM 936 O O . ILE A 1 126 ? -6.579 7.870 -16.857 1.00 92.38 126 ILE A O 1
ATOM 940 N N . GLY A 1 127 ? -4.497 7.134 -17.233 1.00 92.69 127 GLY A N 1
ATOM 941 C CA . GLY A 1 127 ? -4.418 6.275 -16.059 1.00 92.69 127 GLY A CA 1
ATOM 942 C C . GLY A 1 127 ? -4.596 7.039 -14.749 1.00 92.69 127 GLY A C 1
ATOM 943 O O . GLY A 1 127 ? -5.206 6.510 -13.822 1.00 92.69 127 GLY A O 1
ATOM 944 N N . SER A 1 128 ? -4.150 8.297 -14.671 1.00 92.62 128 SER A N 1
ATOM 945 C CA . SER A 1 128 ? -4.339 9.142 -13.487 1.00 92.62 128 SER A CA 1
ATOM 946 C C . SER A 1 128 ? -5.808 9.508 -13.254 1.00 92.62 128 SER A C 1
ATOM 948 O O . SER A 1 128 ? -6.276 9.428 -12.119 1.00 92.62 128 SER A O 1
ATOM 950 N N . LEU A 1 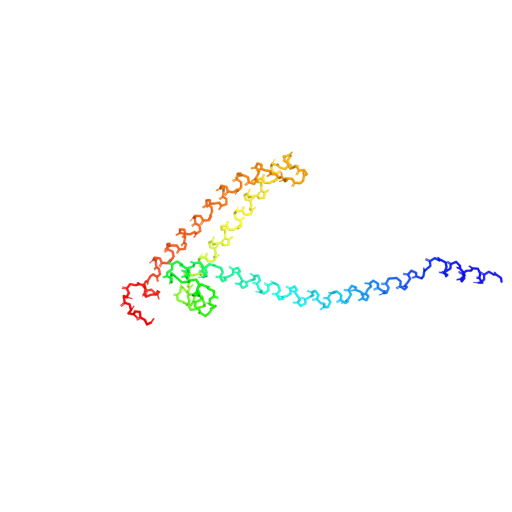129 ? -6.565 9.810 -14.317 1.00 94.00 129 LEU A N 1
ATOM 951 C CA . LEU A 1 129 ? -8.005 10.084 -14.237 1.00 94.00 129 LEU A CA 1
ATOM 952 C C . LEU A 1 129 ? -8.785 8.846 -13.793 1.00 94.00 129 LEU A C 1
ATOM 954 O O . LEU A 1 129 ? -9.647 8.930 -12.917 1.00 94.00 129 LEU A O 1
ATOM 958 N N . ILE A 1 130 ? -8.448 7.686 -14.360 1.00 93.44 130 ILE A N 1
ATOM 959 C CA . ILE A 1 130 ? -9.051 6.407 -13.972 1.00 93.44 130 ILE A CA 1
ATOM 960 C C . ILE A 1 130 ? -8.722 6.110 -12.507 1.00 93.44 130 ILE A C 1
ATOM 962 O O . ILE A 1 130 ? -9.621 5.863 -11.710 1.00 93.44 130 ILE A O 1
ATOM 966 N N . SER A 1 131 ? -7.450 6.201 -12.117 1.00 92.69 131 SER A N 1
ATOM 967 C CA . SER A 1 131 ? -7.022 5.951 -10.737 1.00 92.69 131 SER A CA 1
ATOM 968 C C . SER A 1 131 ? -7.732 6.877 -9.751 1.00 92.69 131 SER A C 1
ATOM 970 O O . SER A 1 131 ? -8.203 6.424 -8.711 1.00 92.69 131 SER A O 1
ATOM 972 N N . PHE A 1 132 ? -7.873 8.159 -10.091 1.00 94.31 132 PHE A N 1
ATOM 973 C CA . PHE A 1 132 ? -8.608 9.131 -9.286 1.00 94.31 132 PHE A CA 1
ATOM 974 C C . PHE A 1 132 ? -10.074 8.729 -9.079 1.00 94.31 132 PHE A C 1
ATOM 976 O O . PHE A 1 132 ? -10.560 8.749 -7.948 1.00 94.31 132 PHE A O 1
ATOM 983 N N . TYR A 1 133 ? -10.764 8.291 -10.136 1.00 93.31 133 TYR A N 1
ATOM 984 C CA . TYR A 1 133 ? -12.132 7.783 -10.023 1.00 93.31 133 TYR A CA 1
ATOM 985 C C . TYR A 1 133 ? -12.221 6.575 -9.077 1.00 93.31 133 TYR A C 1
ATOM 987 O O . TYR A 1 133 ? -13.074 6.545 -8.190 1.00 93.31 133 TYR A O 1
ATOM 995 N N . PHE A 1 134 ? -11.306 5.610 -9.204 1.00 92.94 134 PHE A N 1
ATOM 996 C CA . PHE A 1 134 ? -11.266 4.434 -8.328 1.00 92.94 134 PHE A CA 1
ATOM 997 C C . PHE A 1 134 ? -11.029 4.807 -6.860 1.00 92.94 134 PHE A C 1
ATOM 999 O O . PHE A 1 134 ? -11.664 4.230 -5.975 1.00 92.94 134 PHE A O 1
ATOM 1006 N N . TRP A 1 135 ? -10.184 5.807 -6.589 1.00 92.31 135 TRP A N 1
ATOM 1007 C CA . TRP A 1 135 ? -9.993 6.335 -5.238 1.00 92.31 135 TRP A CA 1
ATOM 1008 C C . TRP A 1 135 ? -11.271 6.951 -4.669 1.00 92.31 135 TRP A C 1
ATOM 1010 O O . TRP A 1 135 ? -11.611 6.674 -3.520 1.00 92.31 135 TRP A O 1
ATOM 1020 N N . ILE A 1 136 ? -12.021 7.726 -5.461 1.00 92.75 136 ILE A N 1
ATOM 1021 C CA . ILE A 1 136 ? -13.320 8.267 -5.029 1.00 92.75 136 ILE A CA 1
ATOM 1022 C C . ILE A 1 136 ? -14.283 7.131 -4.681 1.00 92.75 136 ILE A C 1
ATOM 1024 O O . ILE A 1 136 ? -14.873 7.143 -3.601 1.00 92.75 136 ILE A O 1
ATOM 1028 N N . VAL A 1 137 ? -14.415 6.128 -5.555 1.00 92.88 137 VAL A N 1
ATOM 1029 C CA . VAL A 1 137 ? -15.285 4.966 -5.309 1.00 92.88 137 VAL A CA 1
ATOM 1030 C C . VAL A 1 137 ? -14.889 4.259 -4.013 1.00 92.88 137 VAL A C 1
ATOM 1032 O O . VAL A 1 137 ? -15.750 3.961 -3.186 1.00 92.88 137 VAL A O 1
ATOM 1035 N N . PHE A 1 138 ? -13.591 4.052 -3.790 1.00 91.25 138 PHE A N 1
ATOM 1036 C CA . PHE A 1 138 ? -13.076 3.470 -2.554 1.00 91.25 138 PHE A CA 1
ATOM 1037 C C . PHE A 1 138 ? -13.466 4.293 -1.312 1.00 91.25 138 PHE A C 1
ATOM 1039 O O . PHE A 1 138 ? -13.982 3.729 -0.342 1.00 91.25 138 PHE A O 1
ATOM 1046 N N . PHE A 1 139 ? -13.317 5.621 -1.346 1.00 90.19 139 PHE A N 1
ATOM 1047 C CA . PHE A 1 139 ? -13.746 6.489 -0.244 1.00 90.19 139 PHE A CA 1
ATOM 1048 C C . PHE A 1 139 ? -15.262 6.454 -0.016 1.00 90.19 139 PHE A C 1
ATOM 1050 O O . PHE A 1 139 ? -15.700 6.424 1.135 1.00 90.19 139 PHE A O 1
ATOM 1057 N N . CYS A 1 140 ? -16.074 6.387 -1.073 1.00 90.38 140 CYS A N 1
ATOM 1058 C CA . CYS A 1 140 ? -17.525 6.229 -0.954 1.00 90.38 140 CYS A CA 1
ATOM 1059 C C . CYS A 1 140 ? -17.909 4.897 -0.293 1.00 90.38 140 CYS A C 1
ATOM 1061 O O . CYS A 1 140 ? -18.790 4.874 0.568 1.00 90.38 140 CYS A O 1
ATOM 1063 N N . VAL A 1 141 ? -17.232 3.797 -0.640 1.00 89.44 141 VAL A N 1
ATOM 1064 C CA . VAL A 1 141 ? -17.451 2.477 -0.022 1.00 89.44 141 VAL A CA 1
ATOM 1065 C C . VAL A 1 141 ? -17.113 2.509 1.469 1.00 89.44 141 VAL A C 1
ATOM 1067 O O . VAL A 1 141 ? -17.893 2.005 2.281 1.00 89.44 141 VAL A O 1
ATOM 1070 N N . ILE A 1 142 ? -16.000 3.142 1.853 1.00 87.50 142 ILE A N 1
ATOM 1071 C CA . ILE A 1 142 ? -15.643 3.335 3.266 1.00 87.50 142 ILE A CA 1
ATOM 1072 C C . ILE A 1 142 ? -16.690 4.194 3.975 1.00 87.50 142 ILE A C 1
ATOM 1074 O O . ILE A 1 142 ? -17.161 3.812 5.044 1.00 87.50 142 ILE A O 1
ATOM 1078 N N . GLY A 1 143 ? -17.088 5.324 3.384 1.00 85.69 143 GLY A N 1
ATOM 1079 C CA . GLY A 1 143 ? -18.102 6.216 3.949 1.00 85.69 143 GLY A CA 1
ATOM 1080 C C . GLY A 1 143 ? -19.431 5.500 4.193 1.00 85.69 143 GLY A C 1
ATOM 1081 O O . GLY A 1 143 ? -20.002 5.605 5.277 1.00 85.69 143 GLY A O 1
ATOM 1082 N N . TYR A 1 144 ? -19.880 4.688 3.235 1.00 86.38 144 TYR A N 1
ATOM 1083 C CA . TYR A 1 144 ? -21.069 3.850 3.382 1.00 86.38 144 TYR A CA 1
ATOM 1084 C C . TYR A 1 144 ? -20.906 2.789 4.482 1.00 86.38 144 TYR A C 1
ATOM 1086 O O . TYR A 1 144 ? -21.807 2.594 5.301 1.00 86.38 144 TYR A O 1
ATOM 1094 N N . ALA A 1 145 ? -19.752 2.116 4.542 1.00 85.25 145 ALA A N 1
ATOM 1095 C CA . ALA A 1 145 ? -19.463 1.116 5.568 1.00 85.25 145 ALA A CA 1
ATOM 1096 C C . ALA A 1 145 ? -19.434 1.723 6.982 1.00 85.25 145 ALA A C 1
ATOM 1098 O O . ALA A 1 145 ? -19.953 1.110 7.921 1.00 85.25 145 ALA A O 1
ATOM 1099 N N . LEU A 1 146 ? -18.875 2.929 7.121 1.00 82.94 146 LEU A N 1
ATOM 1100 C CA . LEU A 1 146 ? -18.859 3.707 8.358 1.00 82.94 146 LEU A CA 1
ATOM 1101 C C . LEU A 1 146 ? -20.263 4.155 8.757 1.00 82.94 146 LEU A C 1
ATOM 1103 O O . LEU A 1 146 ? -20.651 3.928 9.898 1.00 82.94 146 LEU A O 1
ATOM 1107 N N . PHE A 1 147 ? -21.043 4.714 7.827 1.00 82.81 147 PHE A N 1
ATOM 1108 C CA . PHE A 1 147 ? -22.426 5.128 8.076 1.00 82.81 147 PHE A CA 1
ATOM 1109 C C . PHE A 1 147 ? -23.279 3.956 8.572 1.00 82.81 147 PHE A C 1
ATOM 1111 O O . PHE A 1 147 ? -23.922 4.041 9.614 1.00 82.81 147 PHE A O 1
ATOM 1118 N N . LYS A 1 148 ? -23.205 2.809 7.890 1.00 80.94 148 LYS A N 1
ATOM 1119 C CA . LYS A 1 148 ? -23.941 1.597 8.274 1.00 80.94 148 LYS A CA 1
ATOM 1120 C C . LYS A 1 148 ? -23.485 1.001 9.609 1.00 80.94 148 LYS A C 1
ATOM 1122 O O . LYS A 1 148 ? -24.240 0.276 10.250 1.00 80.94 148 LYS A O 1
ATOM 1127 N N . SER A 1 149 ? -22.248 1.270 10.015 1.00 78.69 149 SER A N 1
ATOM 1128 C CA . SER A 1 149 ? -21.664 0.759 11.260 1.00 78.69 149 SER A CA 1
ATOM 1129 C C . SER A 1 149 ? -21.594 1.825 12.359 1.00 78.69 149 SER A C 1
ATOM 1131 O O . SER A 1 149 ? -20.984 1.574 13.397 1.00 78.69 149 SER A O 1
ATOM 1133 N N . ALA A 1 150 ? -22.218 2.992 12.164 1.00 75.00 150 ALA A N 1
ATOM 1134 C CA . ALA A 1 150 ? -22.076 4.150 13.043 1.00 75.00 150 ALA A CA 1
ATOM 1135 C C . ALA A 1 150 ? -22.522 3.869 14.487 1.00 75.00 150 ALA A C 1
ATOM 1137 O O . ALA A 1 150 ? -21.848 4.300 15.425 1.00 75.00 150 ALA A O 1
ATOM 1138 N N . ASP A 1 151 ? -23.578 3.071 14.664 1.00 68.31 151 ASP A N 1
ATOM 1139 C CA . ASP A 1 151 ? -24.060 2.637 15.982 1.00 68.31 151 ASP A CA 1
ATOM 1140 C C . ASP A 1 151 ? -23.046 1.733 16.692 1.00 68.31 151 ASP A C 1
ATOM 1142 O O . ASP A 1 151 ? -22.777 1.883 17.884 1.00 68.31 151 ASP A O 1
ATOM 1146 N N . ARG A 1 152 ? -22.403 0.826 15.945 1.00 68.88 152 ARG A N 1
ATOM 1147 C CA . ARG A 1 152 ? -21.367 -0.081 16.473 1.00 68.88 152 ARG A CA 1
ATOM 1148 C C . ARG A 1 152 ? -20.081 0.660 16.823 1.00 68.88 152 ARG A C 1
ATOM 1150 O O . ARG A 1 152 ? -19.374 0.275 17.753 1.00 68.88 152 ARG A O 1
ATOM 1157 N N . LEU A 1 153 ? -19.786 1.732 16.091 1.00 65.69 153 LEU A N 1
ATOM 1158 C CA . LEU A 1 153 ? -18.648 2.610 16.349 1.00 65.69 153 LEU A CA 1
ATOM 1159 C C . LEU A 1 153 ? -18.955 3.692 17.403 1.00 65.69 153 LEU A C 1
ATOM 1161 O O . LEU A 1 153 ? -18.043 4.426 17.772 1.00 65.69 153 LEU A O 1
ATOM 1165 N N . LYS A 1 154 ? -20.186 3.755 17.942 1.00 67.62 154 LYS A N 1
ATOM 1166 C CA . LYS A 1 154 ? -20.648 4.760 18.923 1.00 67.62 154 LYS A CA 1
ATOM 1167 C C . LYS A 1 154 ? -20.457 6.211 18.458 1.00 67.62 154 LYS A C 1
ATOM 1169 O O . LYS A 1 154 ? -20.209 7.100 19.266 1.00 67.62 154 LYS A O 1
ATOM 1174 N N . LEU A 1 155 ? -20.587 6.470 17.155 1.00 63.00 155 LEU A N 1
ATOM 1175 C CA . LEU A 1 155 ? -20.345 7.803 16.583 1.00 63.00 155 LEU A CA 1
ATOM 1176 C C . LEU A 1 155 ? -21.455 8.822 16.914 1.00 63.00 155 LEU A C 1
ATOM 1178 O O . LEU A 1 155 ? -21.240 10.018 16.756 1.00 63.00 155 LEU A O 1
ATOM 1182 N N . HIS A 1 156 ? -22.637 8.363 17.349 1.00 51.56 156 HIS A N 1
ATOM 1183 C CA . HIS A 1 156 ? -23.825 9.202 17.594 1.00 51.56 156 HIS A CA 1
ATOM 1184 C C . HIS A 1 156 ? -23.997 9.648 19.054 1.00 51.56 156 HIS A C 1
ATOM 1186 O O . HIS A 1 156 ? -24.809 10.522 19.347 1.00 51.56 156 HIS A O 1
ATOM 1192 N N . THR A 1 157 ? -23.225 9.092 19.984 1.00 48.03 157 THR A N 1
ATOM 1193 C CA . THR A 1 157 ? -23.178 9.582 21.362 1.00 48.03 157 THR A CA 1
ATOM 1194 C C . THR A 1 157 ? -22.097 10.644 21.462 1.00 48.03 157 THR A C 1
ATOM 1196 O O . THR A 1 157 ? -20.912 10.328 21.398 1.00 48.03 157 THR A O 1
ATOM 1199 N N . ALA A 1 158 ? -22.507 11.903 21.618 1.00 49.00 158 ALA A N 1
ATOM 1200 C CA . ALA A 1 158 ? -21.641 12.985 22.060 1.00 49.00 158 ALA A CA 1
ATOM 1201 C C . ALA A 1 158 ? -20.973 12.588 23.388 1.00 49.00 158 ALA A C 1
ATOM 1203 O O . ALA A 1 158 ? -21.560 12.741 24.455 1.00 49.00 158 ALA A O 1
ATOM 1204 N N . GLN A 1 159 ? -19.767 12.026 23.327 1.00 45.81 159 GLN A N 1
ATOM 1205 C CA . GLN A 1 159 ? -18.961 11.769 24.513 1.00 45.81 159 GLN A CA 1
ATOM 1206 C C . GLN A 1 159 ? -18.024 12.971 24.712 1.00 45.81 159 GLN A C 1
ATOM 1208 O O . GLN A 1 159 ? -17.382 13.394 23.744 1.00 45.81 159 GLN A O 1
ATOM 1213 N N . PRO A 1 160 ? -17.994 13.586 25.912 1.00 45.81 160 PRO A N 1
ATOM 1214 C CA . PRO A 1 160 ? -17.247 14.811 26.147 1.00 45.81 160 PRO A CA 1
ATOM 1215 C C . PRO A 1 160 ? -15.753 14.560 25.955 1.00 45.81 160 PRO A C 1
ATOM 1217 O O . PRO A 1 160 ? -15.224 13.517 26.338 1.00 45.81 160 PRO A O 1
ATOM 1220 N N . ARG A 1 161 ? -15.108 15.534 25.311 1.00 44.91 161 ARG A N 1
ATOM 1221 C CA . ARG A 1 161 ? -13.667 15.569 25.062 1.00 44.91 161 ARG A CA 1
ATOM 1222 C C . ARG A 1 161 ? -12.928 15.439 26.399 1.00 44.91 161 ARG A C 1
ATOM 1224 O O . ARG A 1 161 ? -13.181 16.245 27.292 1.00 44.91 161 ARG A O 1
ATOM 1231 N N . ALA A 1 162 ? -12.062 14.435 26.506 1.00 41.59 162 ALA A N 1
ATOM 1232 C CA . ALA A 1 162 ? -10.970 14.402 27.475 1.00 41.59 162 ALA A CA 1
ATOM 1233 C C . ALA A 1 162 ? -9.705 14.925 26.789 1.00 41.59 162 ALA A C 1
ATOM 1235 O O . ALA A 1 162 ? -9.560 14.645 25.573 1.00 41.59 162 ALA A O 1
#

Foldseek 3Di:
DVVVVVVVVPVVVDPPVVVVVVVVVVVVVCCVVVVVVVVVVVVVVVCCLLLVLLLLLCVVQVVDPVLSPPVVNSVVSCVLLPPLSVVLSVVVVVLVVVLCVVLVVLCVVQVVCQDPPPGSVVSCVVSVVVVVVSVVVSSVSSVVSCVVSVVSVVSPDPDDDD

Radius of gyration: 27.39 Å; chains: 1; bounding box: 82×48×56 Å

pLDDT: mean 82.04, std 12.17, range [41.59, 95.0]